Protein AF-A0A2V8PG40-F1 (afdb_monomer_lite)

Radius of gyration: 15.12 Å; chains: 1; bounding box: 42×25×32 Å

Foldseek 3Di:
DDDPDDDDDPVQQVVQVVVCVVVVHPDTQRDPVSVVCVVVVCPDPVVVVVVVCVVVDDPVRVVD

Secondary structure (DSSP, 8-state):
----PPPPPHHHHHHHHHHHHHTT-SS---SHHHHTTHHHHHTSHHHHHHHHHHTTS-HHHHT-

pLDDT: mean 90.92, std 10.45, range [51.22, 98.44]

Structure (mmCIF, N/CA/C/O backbone):
data_AF-A0A2V8PG40-F1
#
_entry.id   AF-A0A2V8PG40-F1
#
loop_
_atom_site.group_PDB
_atom_site.id
_atom_site.type_symbol
_atom_site.label_atom_id
_atom_site.label_alt_id
_atom_site.label_comp_id
_atom_site.label_asym_id
_atom_site.label_entity_id
_atom_site.label_seq_id
_atom_site.pdbx_PDB_ins_code
_atom_site.Cartn_x
_atom_site.Cartn_y
_atom_site.Cartn_z
_atom_site.occupancy
_atom_site.B_iso_or_equiv
_atom_site.auth_seq_id
_atom_site.auth_comp_id
_atom_site.auth_asym_id
_atom_site.auth_atom_id
_atom_site.pdbx_PDB_model_num
ATOM 1 N N . ARG A 1 1 ? 23.670 -0.412 2.184 1.00 62.78 1 ARG A N 1
ATOM 2 C CA . ARG A 1 1 ? 24.241 -0.595 0.827 1.00 62.78 1 ARG A CA 1
ATOM 3 C C . ARG A 1 1 ? 23.052 -0.851 -0.088 1.00 62.78 1 ARG A C 1
ATOM 5 O O . ARG A 1 1 ? 22.321 -1.785 0.204 1.00 62.78 1 ARG A O 1
ATOM 12 N N . GLY A 1 2 ? 22.762 0.042 -1.035 1.00 72.31 2 GLY A N 1
ATOM 13 C CA . GLY A 1 2 ? 21.585 -0.092 -1.900 1.00 72.31 2 GLY A CA 1
ATOM 14 C C . GLY A 1 2 ? 21.766 -1.265 -2.854 1.00 72.31 2 GLY A C 1
ATOM 15 O O . GLY A 1 2 ? 22.846 -1.421 -3.420 1.00 72.31 2 GLY A O 1
ATOM 16 N N . PHE A 1 3 ? 20.744 -2.105 -2.975 1.00 77.75 3 PHE A N 1
ATOM 17 C CA . PHE A 1 3 ? 20.682 -3.087 -4.048 1.00 77.75 3 PHE A CA 1
ATOM 18 C C . PHE A 1 3 ? 20.392 -2.337 -5.350 1.00 77.75 3 PHE A C 1
ATOM 20 O O . PHE A 1 3 ? 19.486 -1.504 -5.380 1.00 77.75 3 PHE A O 1
ATOM 27 N N . ASP A 1 4 ? 21.165 -2.611 -6.400 1.00 82.75 4 ASP A N 1
ATOM 28 C CA . ASP A 1 4 ? 20.853 -2.130 -7.745 1.00 82.75 4 ASP A CA 1
ATOM 29 C C . ASP A 1 4 ? 19.744 -3.018 -8.311 1.00 82.75 4 ASP A C 1
ATOM 31 O O . ASP A 1 4 ? 19.991 -4.091 -8.863 1.00 82.75 4 ASP A O 1
ATOM 35 N N . ILE A 1 5 ? 18.501 -2.638 -8.012 1.00 79.88 5 ILE A N 1
ATOM 36 C CA . ILE A 1 5 ? 17.310 -3.355 -8.454 1.00 79.88 5 ILE A CA 1
ATOM 37 C C . ILE A 1 5 ? 16.795 -2.640 -9.701 1.00 79.88 5 ILE A C 1
ATOM 39 O O . ILE A 1 5 ? 16.384 -1.477 -9.594 1.00 79.88 5 ILE A O 1
ATOM 43 N N . PRO A 1 6 ? 16.773 -3.316 -10.865 1.00 84.81 6 PRO A N 1
ATOM 44 C CA . PRO A 1 6 ? 16.216 -2.748 -12.080 1.00 84.81 6 PRO A CA 1
ATOM 45 C C . PRO A 1 6 ? 14.801 -2.218 -11.841 1.00 84.81 6 PRO A C 1
ATOM 47 O O . PRO A 1 6 ? 13.932 -2.914 -11.312 1.00 84.81 6 PRO A O 1
ATOM 50 N N . LYS A 1 7 ? 14.572 -0.963 -12.228 1.00 87.94 7 LYS A N 1
ATOM 51 C CA . LYS A 1 7 ? 13.238 -0.362 -12.217 1.00 87.94 7 LYS A CA 1
ATOM 52 C C . LYS A 1 7 ? 12.411 -0.946 -13.361 1.00 87.94 7 LYS A C 1
ATOM 54 O O . LYS A 1 7 ? 12.939 -1.219 -14.437 1.00 87.94 7 LYS A O 1
ATOM 59 N N . ALA A 1 8 ? 11.109 -1.101 -13.138 1.00 92.81 8 ALA A N 1
ATOM 60 C CA . ALA A 1 8 ? 10.187 -1.428 -14.217 1.00 92.81 8 ALA A CA 1
ATOM 61 C C . ALA A 1 8 ? 10.183 -0.307 -15.279 1.00 92.81 8 ALA A C 1
ATOM 63 O O . ALA A 1 8 ? 10.309 0.866 -14.909 1.00 92.81 8 ALA A O 1
ATOM 64 N N . PRO A 1 9 ? 10.016 -0.639 -16.575 1.00 95.81 9 PRO A N 1
ATOM 65 C CA . PRO A 1 9 ? 9.799 0.364 -17.612 1.00 95.81 9 PRO A CA 1
ATOM 66 C C . PRO A 1 9 ? 8.580 1.239 -17.298 1.00 95.81 9 PRO A C 1
ATOM 68 O O . PRO A 1 9 ? 7.581 0.755 -16.756 1.00 95.81 9 PRO A O 1
ATOM 71 N N . THR A 1 10 ? 8.637 2.518 -17.668 1.00 96.19 10 THR A N 1
ATOM 72 C CA . THR A 1 10 ? 7.573 3.493 -17.383 1.00 96.19 10 THR A CA 1
ATOM 73 C C . THR A 1 10 ? 6.232 3.069 -17.976 1.00 96.19 10 THR A C 1
ATOM 75 O O . THR A 1 10 ? 5.200 3.184 -17.322 1.00 96.19 10 THR A O 1
ATOM 78 N N . GLU A 1 11 ? 6.243 2.515 -19.185 1.00 97.62 11 GLU A N 1
ATOM 79 C CA . GLU A 1 11 ? 5.057 2.052 -19.904 1.00 97.62 11 GLU A CA 1
ATOM 80 C C . GLU A 1 11 ? 4.383 0.869 -19.199 1.00 97.62 11 GLU A C 1
ATOM 82 O O . GLU A 1 11 ? 3.165 0.710 -19.276 1.00 97.62 11 GLU A O 1
ATOM 87 N N . VAL A 1 12 ? 5.166 0.034 -18.505 1.00 97.25 12 VAL A N 1
ATOM 88 C CA . VAL A 1 12 ? 4.644 -1.085 -17.709 1.00 97.25 12 VAL A CA 1
ATOM 89 C C . VAL A 1 12 ? 3.942 -0.552 -16.466 1.00 97.25 12 VAL A C 1
ATOM 91 O O . VAL A 1 12 ? 2.796 -0.921 -16.224 1.00 97.25 12 VAL A O 1
ATOM 94 N N . ALA A 1 13 ? 4.589 0.360 -15.735 1.00 96.69 13 ALA A N 1
ATOM 95 C CA . ALA A 1 13 ? 3.997 0.967 -14.547 1.00 96.69 13 ALA A CA 1
ATOM 96 C C . ALA A 1 13 ? 2.723 1.757 -14.884 1.00 96.69 13 ALA A C 1
ATOM 98 O O . ALA A 1 13 ? 1.708 1.604 -14.213 1.00 96.69 13 ALA A O 1
ATOM 99 N N . ALA A 1 14 ? 2.740 2.555 -15.956 1.00 98.12 14 ALA A N 1
ATOM 100 C CA . ALA A 1 14 ? 1.578 3.327 -16.388 1.00 98.12 14 ALA A CA 1
ATOM 101 C C . ALA A 1 14 ? 0.370 2.428 -16.684 1.00 98.12 14 ALA A C 1
ATOM 103 O O . ALA A 1 14 ? -0.726 2.701 -16.202 1.00 98.12 14 ALA A O 1
ATOM 104 N N . ARG A 1 15 ? 0.572 1.327 -17.418 1.00 98.12 15 ARG A N 1
ATOM 105 C CA . ARG A 1 15 ? -0.498 0.358 -17.683 1.00 98.12 15 ARG A CA 1
ATOM 106 C C . ARG A 1 15 ? -1.030 -0.266 -16.395 1.00 98.12 15 ARG A C 1
ATOM 108 O O . ARG A 1 15 ? -2.235 -0.261 -16.199 1.00 98.12 15 ARG A O 1
ATOM 115 N N . GLY A 1 16 ? -0.155 -0.696 -15.484 1.00 97.31 16 GLY A N 1
ATOM 116 C CA . GLY A 1 16 ? -0.581 -1.229 -14.186 1.00 97.31 16 GLY A CA 1
ATOM 117 C C . GLY A 1 16 ? -1.423 -0.242 -13.368 1.00 97.31 16 GLY A C 1
ATOM 118 O O . GLY A 1 16 ? -2.388 -0.654 -12.727 1.00 97.31 16 GLY A O 1
ATOM 119 N N . ILE A 1 17 ? -1.105 1.059 -13.438 1.00 98.06 17 ILE A N 1
ATOM 120 C CA . ILE A 1 17 ? -1.906 2.124 -12.815 1.00 98.06 17 ILE A CA 1
ATOM 121 C C . ILE A 1 17 ? -3.299 2.199 -13.442 1.00 98.06 17 ILE A C 1
ATOM 123 O O . ILE A 1 17 ? -4.292 2.139 -12.721 1.00 98.06 17 ILE A O 1
ATOM 127 N N . PHE A 1 18 ? -3.385 2.316 -14.769 1.00 98.44 18 PHE A N 1
ATOM 128 C CA . PHE A 1 18 ? -4.675 2.428 -15.454 1.00 98.44 18 PHE A CA 1
ATOM 129 C C . PHE A 1 18 ? -5.544 1.185 -15.260 1.00 98.44 18 PHE A C 1
ATOM 131 O O . PHE A 1 18 ? -6.727 1.327 -14.960 1.00 98.44 18 PHE A O 1
ATOM 138 N N . ASP A 1 19 ? -4.959 -0.010 -15.340 1.00 98.06 19 ASP A N 1
ATOM 139 C CA . ASP A 1 19 ? -5.696 -1.255 -15.141 1.00 98.06 19 ASP A CA 1
ATOM 140 C C . ASP A 1 19 ? -6.238 -1.354 -13.697 1.00 98.06 19 ASP A C 1
ATOM 142 O O . ASP A 1 19 ? -7.349 -1.831 -13.480 1.00 98.06 19 ASP A O 1
ATOM 146 N N . GLY A 1 20 ? -5.468 -0.910 -12.693 1.00 97.56 20 GLY A N 1
ATOM 147 C CA . GLY A 1 20 ? -5.915 -0.865 -11.294 1.00 97.56 20 GLY A CA 1
ATOM 148 C C . GLY A 1 20 ? -7.053 0.134 -11.068 1.00 97.56 20 GLY A C 1
ATOM 149 O O . GLY A 1 20 ? -8.045 -0.199 -10.419 1.00 97.56 20 GLY A O 1
ATOM 150 N N . LEU A 1 21 ? -6.953 1.324 -11.671 1.00 98.00 21 LEU A N 1
ATOM 151 C CA . LEU A 1 21 ? -8.016 2.333 -11.641 1.00 98.00 21 LEU A CA 1
ATOM 152 C C . LEU A 1 21 ? -9.303 1.820 -12.300 1.00 98.00 21 LEU A C 1
ATOM 154 O O . LEU A 1 21 ? -10.382 1.989 -11.737 1.00 98.00 21 LEU A O 1
ATOM 158 N N . GLU A 1 22 ? -9.202 1.163 -13.459 1.00 98.25 22 GLU A N 1
ATOM 159 C CA . GLU A 1 22 ? -10.353 0.584 -14.166 1.00 98.25 22 GLU A CA 1
ATOM 160 C C . GLU A 1 22 ? -11.052 -0.505 -13.336 1.00 98.25 22 GLU A C 1
ATOM 162 O O . GLU A 1 22 ? -12.278 -0.610 -13.349 1.00 98.25 22 GLU A O 1
ATOM 167 N N . ARG A 1 23 ? -10.290 -1.274 -12.547 1.00 97.38 23 ARG A N 1
ATOM 168 C CA . ARG A 1 23 ? -10.828 -2.274 -11.612 1.00 97.38 23 ARG A CA 1
ATOM 169 C C . ARG A 1 23 ? -11.379 -1.686 -10.309 1.00 97.38 23 ARG A C 1
ATOM 171 O O . ARG A 1 23 ? -11.933 -2.439 -9.509 1.00 97.38 23 ARG A O 1
ATOM 178 N N . GLY A 1 24 ? -11.240 -0.380 -10.080 1.00 96.62 24 GLY A N 1
ATOM 179 C CA . GLY A 1 24 ? -11.637 0.262 -8.825 1.00 96.62 24 GLY A CA 1
ATOM 180 C C . GLY A 1 24 ? -10.803 -0.199 -7.628 1.00 96.62 24 GLY A C 1
ATOM 181 O O . GLY A 1 24 ? -11.319 -0.279 -6.514 1.00 96.62 24 GLY A O 1
ATOM 182 N N . GLU A 1 25 ? -9.536 -0.554 -7.850 1.00 96.25 25 GLU A N 1
ATOM 183 C CA . GLU A 1 25 ? -8.626 -0.916 -6.766 1.00 96.25 25 GLU A CA 1
ATOM 184 C C . GLU A 1 25 ? -8.268 0.314 -5.929 1.00 96.25 25 GLU A C 1
ATOM 186 O O . GLU A 1 25 ? -7.869 1.350 -6.455 1.00 96.25 25 GLU A O 1
ATOM 191 N N . GLU A 1 26 ? -8.379 0.175 -4.610 1.00 94.00 26 GLU A N 1
ATOM 192 C CA . GLU A 1 26 ? -7.991 1.212 -3.651 1.00 94.00 26 GLU A CA 1
ATOM 193 C C . GLU A 1 26 ? -6.464 1.389 -3.595 1.00 94.00 26 GLU A C 1
ATOM 195 O O . GLU A 1 26 ? -5.952 2.500 -3.698 1.00 94.00 26 GLU A O 1
ATOM 200 N N . ASP A 1 27 ? -5.733 0.274 -3.483 1.00 96.88 27 ASP A N 1
ATOM 201 C CA . ASP A 1 27 ? -4.271 0.236 -3.454 1.00 96.88 27 ASP A CA 1
ATOM 202 C C . ASP A 1 27 ? -3.741 -0.412 -4.739 1.00 96.88 27 ASP A C 1
ATOM 204 O O . ASP A 1 27 ? -3.903 -1.620 -4.952 1.00 96.88 27 ASP A O 1
ATOM 208 N N . ILE A 1 28 ? -3.079 0.381 -5.585 1.00 97.88 28 ILE A N 1
ATOM 209 C CA . ILE A 1 28 ? -2.571 -0.074 -6.882 1.00 97.88 28 ILE A CA 1
ATOM 210 C C . ILE A 1 28 ? -1.079 -0.407 -6.792 1.00 97.88 28 ILE A C 1
ATOM 212 O O . ILE A 1 28 ? -0.258 0.430 -6.416 1.00 97.88 28 ILE A O 1
ATOM 216 N N . PHE A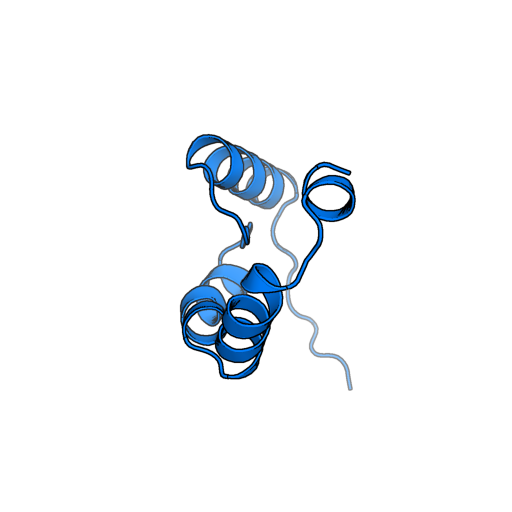 1 29 ? -0.724 -1.625 -7.208 1.00 97.19 29 PHE A N 1
ATOM 217 C CA . PHE A 1 29 ? 0.650 -2.132 -7.284 1.00 97.19 29 PHE A CA 1
ATOM 218 C C . PHE A 1 29 ? 1.053 -2.262 -8.764 1.00 97.19 29 PHE A C 1
ATOM 220 O O . PHE A 1 29 ? 0.725 -3.263 -9.410 1.00 97.19 29 PHE A O 1
ATOM 227 N N . PRO A 1 30 ? 1.688 -1.229 -9.345 1.00 96.62 30 PRO A N 1
ATOM 228 C CA . PRO A 1 30 ? 1.698 -1.023 -10.7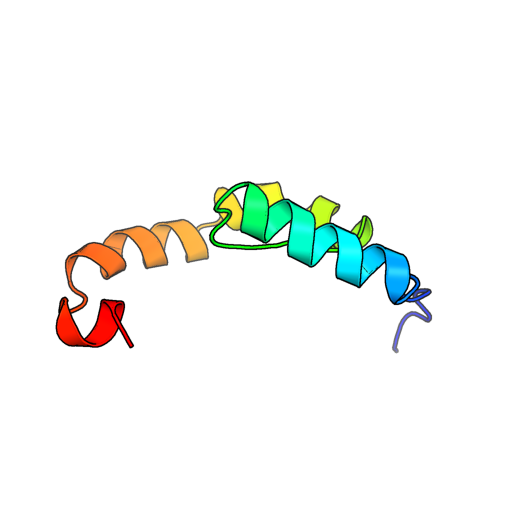94 1.00 96.62 30 PRO A CA 1
ATOM 229 C C . PRO A 1 30 ? 2.749 -1.841 -11.551 1.00 96.62 30 PRO A C 1
ATOM 231 O O . PRO A 1 30 ? 2.787 -1.807 -12.779 1.00 96.62 30 PRO A O 1
ATOM 234 N N . ASP A 1 31 ? 3.623 -2.557 -10.848 1.00 95.69 31 ASP A N 1
ATOM 235 C CA . ASP A 1 31 ? 4.715 -3.317 -11.446 1.00 95.69 31 ASP A CA 1
ATOM 236 C C . ASP A 1 31 ? 4.857 -4.707 -10.801 1.00 95.69 31 ASP A C 1
ATOM 238 O O . ASP A 1 31 ? 4.389 -4.925 -9.683 1.00 95.69 31 ASP A O 1
ATOM 242 N N . PRO A 1 32 ? 5.519 -5.670 -11.466 1.00 91.88 32 PRO A N 1
ATOM 243 C CA . PRO A 1 32 ? 5.598 -7.041 -10.960 1.00 91.88 32 PRO A CA 1
ATOM 244 C C . PRO A 1 32 ? 6.235 -7.169 -9.571 1.00 91.88 32 PRO A C 1
ATOM 246 O O . PRO A 1 32 ? 5.852 -8.042 -8.792 1.00 91.88 32 PRO A O 1
ATOM 249 N N . MET A 1 33 ? 7.209 -6.314 -9.240 1.00 91.31 33 MET A N 1
ATOM 250 C CA . MET A 1 33 ? 7.859 -6.371 -7.934 1.00 91.31 33 MET A CA 1
ATOM 251 C C . MET A 1 33 ? 6.906 -5.869 -6.850 1.00 91.31 33 MET A C 1
ATOM 253 O O . MET A 1 33 ? 6.756 -6.535 -5.826 1.00 91.31 33 MET A O 1
ATOM 257 N N . SER A 1 34 ? 6.210 -4.755 -7.082 1.00 93.50 34 SER A N 1
ATOM 258 C CA . SER A 1 34 ? 5.214 -4.255 -6.131 1.00 93.50 34 SER A CA 1
ATOM 259 C C . SER A 1 34 ? 4.017 -5.205 -5.988 1.00 93.50 34 SER A C 1
ATOM 261 O O . SER A 1 34 ? 3.520 -5.393 -4.880 1.00 93.50 34 SER A O 1
ATOM 263 N N . GLN A 1 35 ? 3.609 -5.915 -7.042 1.00 94.50 35 GLN A N 1
ATOM 264 C CA . GLN A 1 35 ? 2.551 -6.931 -6.943 1.00 94.50 35 GLN A CA 1
ATOM 265 C C . GLN A 1 35 ? 2.898 -8.077 -5.986 1.00 94.50 35 GLN A C 1
ATOM 267 O O . GLN A 1 35 ? 2.009 -8.594 -5.310 1.00 94.50 35 GLN A O 1
ATOM 272 N N . SER A 1 36 ? 4.180 -8.443 -5.867 1.00 94.06 36 SER A N 1
ATOM 273 C CA . SER A 1 36 ? 4.608 -9.529 -4.972 1.00 94.06 36 SER A CA 1
ATOM 274 C C . SER A 1 36 ? 4.296 -9.271 -3.491 1.00 94.06 36 SER A C 1
ATOM 276 O O . SER A 1 36 ? 4.176 -10.220 -2.718 1.00 94.06 36 SER A O 1
ATOM 278 N N . ILE A 1 37 ? 4.124 -8.003 -3.098 1.00 94.31 37 ILE A N 1
ATOM 279 C CA . ILE A 1 37 ? 3.800 -7.605 -1.721 1.00 94.31 37 ILE A CA 1
ATOM 280 C C . ILE A 1 37 ? 2.321 -7.246 -1.518 1.00 94.31 37 ILE A C 1
ATOM 282 O O . ILE A 1 37 ? 1.9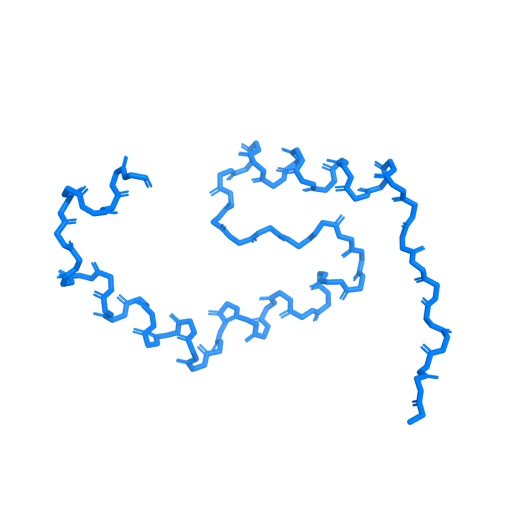18 -6.986 -0.384 1.00 94.31 37 ILE A O 1
ATOM 286 N N . ALA A 1 38 ? 1.503 -7.252 -2.576 1.00 95.94 38 ALA A N 1
ATOM 287 C CA . ALA A 1 38 ? 0.121 -6.774 -2.528 1.00 95.94 38 ALA A CA 1
ATOM 288 C C . ALA A 1 38 ? -0.752 -7.572 -1.544 1.00 95.94 38 ALA A C 1
ATOM 290 O O . ALA A 1 38 ? -1.477 -6.990 -0.740 1.00 95.94 38 ALA A O 1
ATOM 291 N N . GLU A 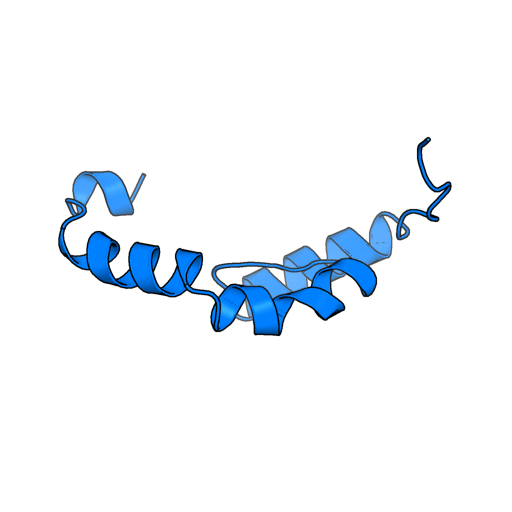1 39 ? -0.643 -8.903 -1.544 1.00 95.88 39 GLU A N 1
ATOM 292 C CA . GLU A 1 39 ? -1.388 -9.752 -0.603 1.00 95.88 39 GLU A CA 1
ATOM 293 C C . GLU A 1 39 ? -0.962 -9.514 0.849 1.00 95.88 39 GLU A C 1
ATOM 295 O O . GLU A 1 39 ? -1.804 -9.395 1.740 1.00 95.88 39 GLU A O 1
ATOM 300 N N . GLY A 1 40 ? 0.344 -9.360 1.087 1.00 97.19 40 GLY A N 1
ATOM 301 C CA . GLY A 1 40 ? 0.877 -9.041 2.411 1.00 97.19 40 GLY A CA 1
ATOM 302 C C . GLY A 1 40 ? 0.393 -7.684 2.924 1.00 97.19 40 GLY A C 1
ATOM 303 O O . GLY A 1 40 ? 0.091 -7.548 4.108 1.00 97.19 40 GLY A O 1
ATOM 304 N N . TRP A 1 41 ? 0.261 -6.697 2.036 1.00 97.25 41 TRP A N 1
ATOM 305 C CA . TRP A 1 41 ? -0.344 -5.407 2.356 1.00 97.25 41 TRP A CA 1
ATOM 306 C C . TRP A 1 41 ? -1.829 -5.550 2.718 1.00 97.25 41 TRP A C 1
ATOM 308 O O . TRP A 1 41 ? -2.236 -5.154 3.811 1.00 97.25 41 TRP A O 1
ATOM 318 N N . ARG A 1 42 ? -2.631 -6.186 1.853 1.00 95.75 42 ARG A N 1
ATOM 319 C CA . ARG A 1 42 ? -4.090 -6.340 2.035 1.00 95.75 42 ARG A CA 1
ATOM 320 C C . ARG A 1 42 ? -4.455 -7.092 3.318 1.00 95.75 42 ARG A C 1
ATOM 322 O O . ARG A 1 42 ? -5.415 -6.718 4.008 1.00 95.75 42 ARG A O 1
ATOM 329 N N . ALA A 1 43 ? -3.680 -8.129 3.639 1.00 96.69 43 ALA A N 1
ATOM 330 C CA . ALA A 1 43 ? -3.833 -8.956 4.834 1.00 96.69 43 ALA A CA 1
ATOM 331 C C . ALA A 1 43 ? -3.066 -8.421 6.061 1.00 96.69 43 ALA A C 1
ATOM 333 O O . ALA A 1 43 ? -3.180 -8.979 7.153 1.00 96.69 43 ALA A O 1
ATOM 334 N N . GLY A 1 44 ? -2.279 -7.355 5.900 1.00 97.62 44 GLY A N 1
ATOM 335 C CA . GLY A 1 44 ? -1.393 -6.835 6.932 1.00 97.62 44 GLY A CA 1
ATOM 336 C C . GLY A 1 44 ? -2.129 -6.159 8.088 1.00 97.62 44 GLY A C 1
ATOM 337 O O . GLY A 1 44 ? -3.196 -5.565 7.923 1.00 97.62 44 GLY A O 1
ATOM 338 N N . ALA A 1 45 ? -1.510 -6.184 9.274 1.00 97.69 45 ALA A N 1
ATOM 339 C CA . ALA A 1 45 ? -2.051 -5.546 10.477 1.00 97.69 45 ALA A CA 1
ATOM 340 C C . ALA A 1 45 ? -2.280 -4.034 10.299 1.00 97.69 45 ALA A C 1
ATOM 342 O O . ALA A 1 45 ? -3.240 -3.496 10.841 1.00 97.69 45 ALA A O 1
ATOM 343 N N . ALA A 1 46 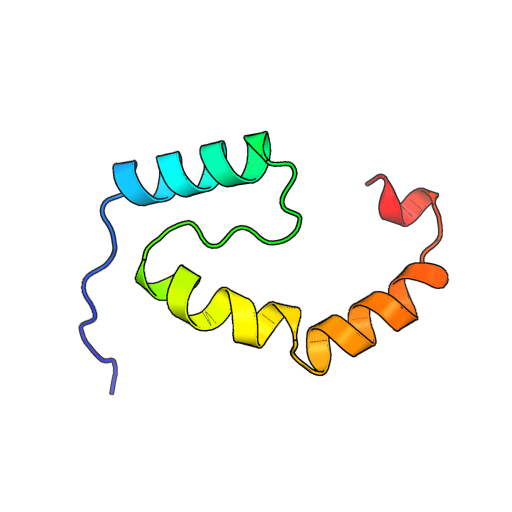? -1.439 -3.363 9.503 1.00 96.12 46 ALA A N 1
ATOM 344 C CA . ALA A 1 46 ? -1.600 -1.946 9.184 1.00 96.12 46 ALA A CA 1
ATOM 345 C C . ALA A 1 46 ? -2.901 -1.680 8.412 1.00 96.12 46 ALA A C 1
ATOM 347 O O . ALA A 1 46 ? -3.708 -0.866 8.851 1.00 96.12 46 ALA A O 1
ATOM 348 N N . LYS A 1 47 ? -3.161 -2.427 7.329 1.00 96.88 47 LYS A N 1
ATOM 349 C CA . LYS A 1 47 ? -4.407 -2.294 6.561 1.00 96.88 47 LYS A CA 1
ATOM 350 C C . LYS A 1 47 ? -5.628 -2.733 7.376 1.00 96.88 47 LYS A C 1
ATOM 352 O O . LYS A 1 47 ? -6.707 -2.165 7.240 1.00 96.88 47 LYS A O 1
ATOM 357 N N . ALA A 1 48 ? -5.475 -3.717 8.266 1.00 96.75 48 ALA A N 1
ATOM 358 C CA . ALA A 1 48 ? -6.534 -4.092 9.202 1.00 96.75 48 ALA A CA 1
ATOM 359 C C . ALA A 1 48 ? -6.890 -2.944 10.161 1.00 96.75 48 ALA A C 1
ATOM 361 O O . ALA A 1 48 ? -8.071 -2.642 10.325 1.00 96.75 48 ALA A O 1
ATOM 362 N N . LEU A 1 49 ? -5.883 -2.283 10.738 1.00 96.19 49 LEU A N 1
ATOM 363 C CA . LEU A 1 49 ? -6.069 -1.116 11.596 1.00 96.19 49 LEU A CA 1
ATOM 364 C C . LEU A 1 49 ? -6.704 0.049 10.824 1.00 96.19 49 LEU A C 1
ATOM 366 O O . LEU A 1 49 ? -7.665 0.643 11.300 1.00 96.19 49 LEU A O 1
ATOM 370 N N . GLU A 1 50 ? -6.223 0.335 9.614 1.00 95.44 50 GLU A N 1
ATOM 371 C CA . GLU A 1 50 ? -6.784 1.366 8.736 1.00 95.44 50 GLU A CA 1
ATOM 372 C C . GLU A 1 50 ? -8.292 1.165 8.516 1.00 95.44 50 GLU A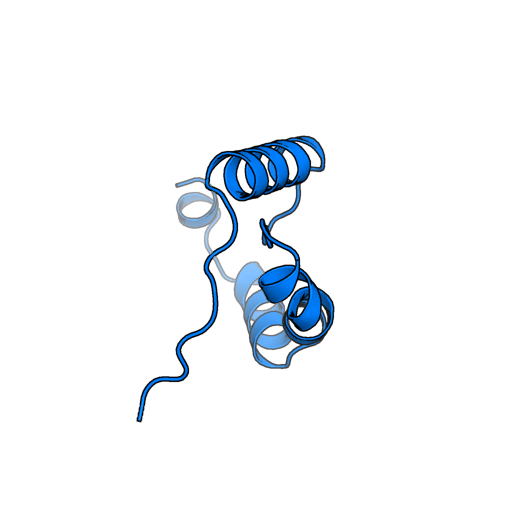 C 1
ATOM 374 O O . GLU A 1 50 ? -9.078 2.082 8.753 1.00 95.44 50 GLU A O 1
ATOM 379 N N . ARG A 1 51 ? -8.727 -0.060 8.187 1.00 94.12 51 ARG A N 1
ATOM 380 C CA . ARG A 1 51 ? -10.154 -0.389 8.014 1.00 94.12 51 ARG A CA 1
ATOM 381 C C . ARG A 1 51 ? -10.979 -0.195 9.286 1.00 94.12 51 ARG A C 1
ATOM 383 O O . ARG A 1 51 ? -12.132 0.217 9.199 1.00 94.12 51 ARG A O 1
ATOM 390 N N . GLN A 1 52 ? -10.415 -0.479 10.463 1.00 94.62 52 GLN A N 1
ATOM 391 C CA . GLN A 1 52 ? -11.103 -0.206 11.731 1.00 94.62 52 GLN A CA 1
ATOM 392 C C . GLN A 1 52 ? -11.310 1.297 11.941 1.00 94.62 52 GLN A C 1
ATOM 394 O O . GLN A 1 52 ? -12.342 1.707 12.468 1.00 94.62 52 GLN A O 1
ATOM 399 N N . PHE A 1 53 ? -10.347 2.115 11.517 1.00 93.94 53 PHE A N 1
ATOM 400 C CA . PHE A 1 53 ? -10.389 3.563 11.689 1.00 93.94 53 PHE A CA 1
ATOM 401 C C . PHE A 1 53 ? -11.228 4.267 10.619 1.00 93.94 53 PHE A C 1
ATOM 403 O O . PHE A 1 53 ? -11.810 5.311 10.907 1.00 93.94 53 PHE A O 1
ATOM 410 N N . ALA A 1 54 ? -11.368 3.675 9.430 1.00 91.62 54 ALA A N 1
ATOM 411 C CA . ALA A 1 54 ? -12.174 4.211 8.334 1.00 91.62 54 ALA A CA 1
ATOM 412 C C . ALA A 1 54 ? -13.626 4.516 8.750 1.00 91.62 54 ALA A C 1
ATOM 414 O O . ALA A 1 54 ? -14.190 5.519 8.323 1.00 91.62 54 ALA A O 1
ATOM 415 N N . ALA A 1 55 ? -14.208 3.719 9.656 1.00 87.81 55 ALA A N 1
ATOM 416 C CA . ALA A 1 55 ? -15.560 3.936 10.182 1.00 87.81 55 ALA A CA 1
ATOM 417 C C . ALA A 1 55 ? -15.720 5.233 11.004 1.00 87.81 55 ALA A C 1
ATOM 419 O O . ALA A 1 55 ? -16.842 5.689 11.221 1.00 87.81 55 ALA A O 1
ATOM 420 N N . PHE A 1 56 ? -14.616 5.821 11.471 1.00 90.94 56 PHE A N 1
ATOM 421 C CA . PHE A 1 56 ? -14.605 7.043 12.276 1.00 90.94 56 PHE A CA 1
ATOM 422 C C . PHE A 1 56 ? -14.194 8.286 11.476 1.00 90.94 56 PHE A C 1
ATOM 424 O O . PHE A 1 56 ? -14.191 9.387 12.027 1.00 90.94 56 PHE A O 1
ATOM 431 N N . VAL A 1 57 ? -13.845 8.136 10.194 1.00 87.88 57 VAL A N 1
ATOM 432 C CA . VAL A 1 57 ? -13.474 9.262 9.332 1.00 87.88 57 VAL A CA 1
ATOM 433 C C . VAL A 1 57 ? -14.746 10.011 8.911 1.00 87.88 57 VAL A C 1
ATOM 435 O O . VAL A 1 57 ? -15.649 9.403 8.333 1.00 87.88 57 VAL A O 1
ATOM 438 N N . PRO A 1 58 ? -14.856 11.329 9.173 1.00 86.19 58 PRO A N 1
ATOM 439 C CA . PRO A 1 58 ? -15.994 12.115 8.711 1.00 86.19 58 PRO A CA 1
ATOM 440 C C . PRO A 1 58 ? -16.131 12.056 7.186 1.00 86.19 58 PRO A C 1
ATOM 442 O O . PRO A 1 58 ? -15.141 12.166 6.467 1.00 86.19 58 PRO A O 1
ATOM 445 N N . GLN A 1 59 ? -17.364 11.981 6.678 1.00 74.69 59 GLN A N 1
ATOM 446 C CA . GLN A 1 59 ? -17.637 11.930 5.234 1.00 74.69 59 GLN A CA 1
ATOM 447 C C . GLN A 1 59 ? -17.016 13.112 4.461 1.00 74.69 59 GLN A C 1
ATOM 449 O O . GLN A 1 59 ? -16.583 12.950 3.325 1.00 74.69 59 GLN A O 1
ATOM 454 N N . SER A 1 60 ? -16.918 14.288 5.088 1.00 80.50 60 SER A N 1
ATOM 455 C CA . SER A 1 60 ? -16.264 15.471 4.513 1.00 80.50 60 SER A CA 1
ATOM 456 C C . SER A 1 60 ? -14.751 15.318 4.327 1.00 80.50 60 SER A C 1
ATOM 458 O O . SER A 1 60 ? -14.183 16.011 3.493 1.00 80.50 60 SER A O 1
ATOM 460 N N . ALA A 1 61 ? -14.106 14.430 5.085 1.00 70.62 61 ALA A N 1
ATOM 461 C CA . ALA A 1 61 ? -12.694 14.091 4.936 1.00 70.62 61 ALA A CA 1
ATOM 462 C C . ALA A 1 61 ? -12.474 12.909 3.976 1.00 70.62 61 ALA A C 1
ATOM 464 O O . ALA A 1 61 ? -11.416 12.819 3.371 1.00 70.62 61 ALA A O 1
ATOM 465 N N . ALA A 1 62 ? -13.465 12.025 3.812 1.00 64.44 62 ALA A N 1
ATOM 466 C CA . ALA A 1 62 ? -13.389 10.873 2.908 1.00 64.44 62 ALA A CA 1
ATOM 467 C C . ALA A 1 62 ? -13.641 11.216 1.423 1.00 64.44 62 ALA A C 1
ATOM 469 O O . ALA A 1 62 ? -13.366 10.396 0.555 1.00 64.44 62 ALA A O 1
ATOM 470 N N . ALA A 1 63 ? -14.200 12.396 1.131 1.00 60.44 63 ALA A N 1
ATOM 471 C CA . ALA A 1 63 ? -14.525 12.855 -0.224 1.00 60.44 63 ALA A CA 1
ATOM 472 C C . ALA A 1 63 ? -13.525 13.883 -0.800 1.00 60.44 63 ALA A C 1
ATOM 474 O O . ALA A 1 63 ? -13.785 14.427 -1.875 1.00 60.44 63 ALA A O 1
ATOM 475 N N . ALA A 1 64 ? -12.452 14.192 -0.064 1.00 51.22 64 ALA A N 1
ATOM 476 C CA . ALA A 1 64 ? -11.431 15.179 -0.424 1.00 51.22 64 ALA A CA 1
ATOM 477 C C . ALA A 1 64 ? -10.233 14.547 -1.144 1.00 51.22 64 ALA A C 1
ATOM 479 O O . ALA A 1 64 ? -9.911 13.378 -0.835 1.00 51.22 64 ALA A O 1
#

Sequence (64 aa):
RGFDIPKAPTEVAARGIFDGLERGEEDIFPDPMSQSIAEGWRAGAAKALERQFAAFVPQSAAAA